Protein AF-A0A354BQ59-F1 (afdb_monomer_lite)

Structure (mmCIF, N/CA/C/O backbone):
data_AF-A0A354BQ59-F1
#
_entry.id   AF-A0A354BQ59-F1
#
loop_
_atom_site.group_PDB
_atom_site.id
_atom_site.type_symbol
_atom_site.label_atom_id
_atom_site.label_alt_id
_atom_site.label_comp_id
_atom_site.label_asym_id
_atom_site.label_entity_id
_atom_site.label_seq_id
_atom_site.pdbx_PDB_ins_code
_atom_site.Cartn_x
_atom_site.Cartn_y
_atom_site.Cartn_z
_atom_site.occupancy
_atom_site.B_iso_or_equiv
_atom_site.auth_seq_id
_atom_site.auth_comp_id
_atom_site.auth_asym_id
_atom_site.auth_atom_id
_atom_site.pdbx_PDB_model_num
ATOM 1 N N . VAL A 1 1 ? -6.192 -7.972 -18.640 1.00 70.62 1 VAL A N 1
ATOM 2 C CA . VAL A 1 1 ? -5.594 -6.810 -17.944 1.00 70.62 1 VAL A CA 1
ATOM 3 C C . VAL A 1 1 ? -4.097 -6.859 -18.172 1.00 70.62 1 VAL A C 1
ATOM 5 O O . VAL A 1 1 ? -3.555 -7.959 -18.153 1.00 70.62 1 VAL A O 1
ATOM 8 N N . TYR A 1 2 ? -3.459 -5.724 -18.442 1.00 92.12 2 TYR A N 1
ATOM 9 C CA . TYR A 1 2 ? -2.019 -5.633 -18.699 1.00 92.12 2 TYR A CA 1
ATOM 10 C C . TYR A 1 2 ? -1.367 -4.774 -17.618 1.00 92.12 2 TYR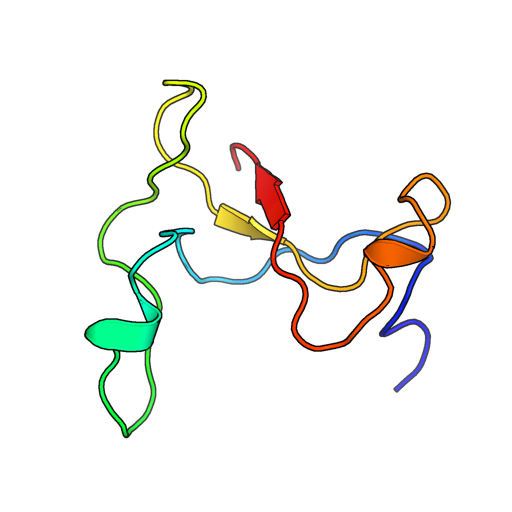 A C 1
ATOM 12 O O . TYR A 1 2 ? -2.006 -3.851 -17.129 1.00 92.12 2 TYR A O 1
ATOM 20 N N . ASN A 1 3 ? -0.114 -5.078 -17.269 1.00 92.31 3 ASN A N 1
ATOM 21 C CA . ASN A 1 3 ? 0.701 -4.305 -16.321 1.00 92.31 3 ASN A CA 1
ATOM 22 C C . ASN A 1 3 ? 0.150 -4.210 -14.886 1.00 92.31 3 ASN A C 1
ATOM 24 O O . ASN A 1 3 ? 0.473 -3.276 -14.172 1.00 92.31 3 ASN A O 1
ATOM 28 N N . MET A 1 4 ? -0.596 -5.220 -14.423 1.00 95.06 4 MET A N 1
ATOM 29 C CA . MET A 1 4 ? -1.000 -5.324 -13.006 1.00 95.06 4 MET A CA 1
ATOM 30 C C . MET A 1 4 ? 0.179 -5.562 -12.045 1.00 95.06 4 MET A C 1
ATOM 32 O O . MET A 1 4 ? 0.001 -5.528 -10.829 1.00 95.06 4 MET A O 1
ATOM 36 N N . ALA A 1 5 ? 1.360 -5.865 -12.590 1.00 96.12 5 ALA A N 1
ATOM 37 C CA . ALA A 1 5 ? 2.619 -5.981 -11.875 1.00 96.12 5 ALA A CA 1
ATOM 38 C C . ALA A 1 5 ? 3.697 -5.209 -12.655 1.00 96.12 5 ALA A C 1
ATOM 40 O O . ALA A 1 5 ? 4.044 -5.587 -13.775 1.00 96.12 5 ALA A O 1
ATOM 41 N N . GLY A 1 6 ? 4.214 -4.134 -12.067 1.00 95.50 6 GLY A N 1
ATOM 42 C CA . GLY A 1 6 ? 5.248 -3.276 -12.637 1.00 95.50 6 GLY A CA 1
ATOM 43 C C . GLY A 1 6 ? 4.688 -2.086 -13.411 1.00 95.50 6 GLY A C 1
ATOM 44 O O . GLY A 1 6 ? 3.544 -1.688 -13.241 1.00 95.50 6 GLY A O 1
ATOM 45 N N . ASN A 1 7 ? 5.525 -1.498 -14.269 1.00 96.81 7 ASN A N 1
ATOM 46 C CA . ASN A 1 7 ? 5.275 -0.223 -14.947 1.00 96.81 7 ASN A CA 1
ATOM 47 C C . ASN A 1 7 ? 5.109 0.946 -13.959 1.00 96.81 7 ASN A C 1
ATOM 49 O O . ASN A 1 7 ? 6.084 1.642 -13.683 1.00 96.81 7 ASN A O 1
ATOM 53 N N . VAL A 1 8 ? 3.940 1.135 -13.353 1.00 97.25 8 VAL A N 1
ATOM 54 C CA . VAL A 1 8 ? 3.675 2.228 -12.407 1.00 97.25 8 VAL A CA 1
ATOM 55 C C . VAL A 1 8 ? 2.866 1.734 -11.220 1.00 97.25 8 VAL A C 1
ATOM 57 O O . VAL A 1 8 ? 2.027 0.852 -11.363 1.00 97.25 8 VAL A O 1
ATOM 60 N N . PHE A 1 9 ? 3.092 2.347 -10.055 1.00 97.56 9 PHE A N 1
ATOM 61 C CA . PHE A 1 9 ? 2.199 2.135 -8.926 1.00 97.56 9 PHE A CA 1
ATOM 62 C C . PHE A 1 9 ? 0.838 2.746 -9.240 1.00 97.56 9 PHE A C 1
ATOM 64 O O . PHE A 1 9 ? 0.750 3.873 -9.730 1.00 97.56 9 PHE A O 1
ATOM 71 N N . GLU A 1 10 ? -0.214 2.022 -8.893 1.00 97.75 10 GLU A N 1
ATOM 72 C CA . GLU A 1 10 ? -1.588 2.449 -9.117 1.00 97.75 10 GLU A CA 1
ATOM 73 C C . GLU A 1 10 ? -2.232 2.809 -7.776 1.00 97.75 10 GLU A C 1
ATOM 75 O O . GLU A 1 10 ? -2.255 2.000 -6.842 1.00 97.75 10 GLU A O 1
ATOM 80 N N . TRP A 1 11 ? -2.729 4.044 -7.672 1.00 98.00 11 TRP A N 1
ATOM 81 C CA . TRP A 1 11 ? -3.528 4.502 -6.537 1.00 98.00 11 TRP A CA 1
ATOM 82 C C . TRP A 1 11 ? -4.853 3.753 -6.461 1.00 98.00 11 TRP A C 1
ATOM 84 O O . TRP A 1 11 ? -5.497 3.503 -7.478 1.00 98.00 11 TRP A O 1
ATOM 94 N N . VAL A 1 12 ? -5.291 3.466 -5.237 1.00 97.62 12 VAL A N 1
ATOM 95 C CA . VAL A 1 12 ? -6.651 2.990 -4.963 1.00 97.62 12 VAL A CA 1
ATOM 96 C C . VAL A 1 12 ? -7.343 3.898 -3.949 1.00 97.62 12 VAL A C 1
ATOM 98 O O . VAL A 1 12 ? -6.703 4.702 -3.270 1.00 97.62 12 VAL A O 1
ATOM 101 N N . GLU A 1 13 ? -8.666 3.780 -3.858 1.00 97.38 13 GLU A N 1
ATOM 102 C CA . GLU A 1 13 ? -9.485 4.622 -2.981 1.00 97.38 13 GLU A CA 1
ATOM 103 C C . GLU A 1 13 ? -9.130 4.445 -1.494 1.00 97.38 13 GLU A C 1
ATOM 105 O O . GLU A 1 13 ? -9.216 5.398 -0.721 1.00 97.38 13 GLU A O 1
ATOM 110 N N . ASP A 1 14 ? -8.694 3.255 -1.090 1.00 97.62 14 ASP A N 1
ATOM 111 C CA . ASP A 1 14 ? -8.453 2.887 0.301 1.00 97.62 14 ASP A CA 1
ATOM 112 C C . ASP A 1 14 ? -7.366 3.736 0.982 1.00 97.62 14 ASP A C 1
ATOM 114 O O . ASP A 1 14 ? -6.277 3.983 0.447 1.00 97.62 14 ASP A O 1
ATOM 118 N N . TRP A 1 15 ? -7.617 4.106 2.238 1.00 96.94 15 TRP A N 1
ATOM 119 C CA . TRP A 1 15 ? -6.561 4.557 3.141 1.00 96.94 15 TRP A CA 1
ATOM 120 C C . TRP A 1 15 ? -5.674 3.383 3.566 1.00 96.94 15 TRP A C 1
ATOM 122 O O . TRP A 1 15 ? -6.159 2.271 3.803 1.00 96.94 15 TRP A O 1
ATOM 132 N N . TYR A 1 16 ? -4.363 3.620 3.659 1.00 95.94 16 TYR A N 1
ATOM 133 C CA . TYR A 1 16 ? -3.429 2.585 4.085 1.00 95.94 16 TYR A CA 1
ATOM 134 C C . TY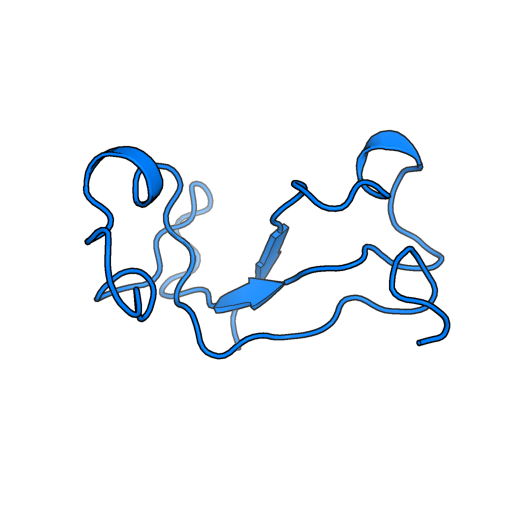R A 1 16 ? -3.423 2.458 5.606 1.00 95.94 16 TYR A C 1
ATOM 136 O O . TYR A 1 16 ? -3.235 3.431 6.325 1.00 95.94 16 TYR A O 1
ATOM 144 N N . ASP A 1 17 ? -3.572 1.226 6.073 1.00 94.56 17 ASP A N 1
ATOM 145 C CA . ASP A 1 17 ? -3.371 0.816 7.455 1.00 94.56 17 ASP A CA 1
ATOM 146 C C . ASP A 1 17 ? -2.799 -0.611 7.429 1.00 94.56 17 ASP A C 1
ATOM 148 O O . ASP A 1 17 ? -3.260 -1.489 6.676 1.00 94.56 17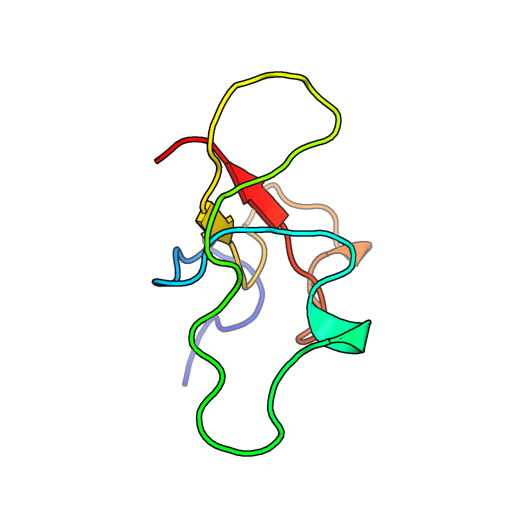 ASP A O 1
ATOM 152 N N . LEU A 1 18 ? -1.746 -0.810 8.225 1.00 93.50 18 LEU A N 1
ATOM 153 C CA . LEU A 1 18 ? -1.012 -2.062 8.362 1.00 93.50 18 LEU A CA 1
ATOM 154 C C . LEU A 1 18 ? -1.884 -3.176 8.958 1.00 93.50 18 LEU A C 1
ATOM 156 O O . LEU A 1 18 ? -1.727 -4.340 8.585 1.00 93.50 18 LEU A O 1
ATOM 160 N N . THR A 1 19 ? -2.797 -2.840 9.869 1.00 93.69 19 THR A N 1
ATOM 161 C CA . THR A 1 19 ? -3.612 -3.810 10.609 1.00 93.69 19 THR A CA 1
ATOM 162 C C . THR A 1 19 ? -5.014 -4.002 10.048 1.00 93.69 19 THR A C 1
ATOM 164 O O . THR A 1 19 ? -5.688 -4.932 10.483 1.00 93.69 19 THR A O 1
ATOM 167 N N . TYR A 1 20 ? -5.423 -3.230 9.033 1.00 95.62 20 TYR A N 1
ATOM 168 C CA . TYR A 1 20 ? -6.793 -3.245 8.498 1.00 95.62 20 TYR A CA 1
ATOM 169 C C . TYR A 1 20 ? -7.332 -4.643 8.171 1.00 95.62 20 TYR A C 1
ATOM 171 O O . TYR A 1 20 ? -8.481 -4.948 8.456 1.00 95.62 20 TYR A O 1
ATOM 179 N N . TYR A 1 21 ? -6.504 -5.538 7.626 1.00 96.12 21 TYR A N 1
ATOM 180 C CA . TYR A 1 21 ? -6.953 -6.891 7.271 1.00 96.12 21 TYR A CA 1
ATOM 181 C C . TYR A 1 21 ? -7.404 -7.733 8.477 1.00 96.12 21 TYR A C 1
ATOM 183 O O . TYR A 1 21 ? -8.142 -8.693 8.283 1.00 96.12 21 TYR A O 1
ATOM 191 N N . LYS A 1 22 ? -7.004 -7.384 9.708 1.00 96.62 22 LYS A N 1
ATOM 192 C CA . LYS A 1 22 ? -7.469 -8.055 10.934 1.00 96.62 22 LYS A CA 1
ATOM 193 C C . LYS A 1 22 ? -8.897 -7.661 11.321 1.00 96.62 22 LYS A C 1
ATOM 195 O O . LYS A 1 22 ? -9.574 -8.443 11.975 1.00 96.62 22 LYS A O 1
ATOM 200 N N . GLU A 1 23 ? -9.328 -6.464 10.931 1.00 94.69 23 GLU A N 1
ATOM 201 C CA . GLU A 1 23 ? -10.601 -5.850 11.341 1.00 94.69 23 GLU A CA 1
ATOM 202 C C . GLU A 1 23 ? -11.549 -5.612 10.153 1.00 94.69 23 GLU A C 1
ATOM 204 O O . GLU A 1 23 ? -12.685 -5.177 10.327 1.00 94.69 23 GLU A O 1
ATOM 209 N N . SER A 1 24 ? -11.088 -5.905 8.933 1.00 96.44 24 SER A N 1
ATOM 210 C CA . SER A 1 24 ? -11.816 -5.681 7.688 1.00 96.44 24 SER A CA 1
ATOM 211 C C . SER A 1 24 ? -13.162 -6.412 7.691 1.00 96.44 24 SER A C 1
ATOM 213 O O . SER A 1 24 ? -13.200 -7.620 7.949 1.00 96.44 24 SER A O 1
ATOM 215 N N . PRO A 1 25 ? -14.268 -5.742 7.314 1.00 97.12 25 PRO A N 1
ATOM 216 C CA . PRO A 1 25 ? -15.533 -6.429 7.109 1.00 97.12 25 PRO A CA 1
ATOM 217 C C . PRO A 1 25 ? -15.412 -7.417 5.942 1.00 97.12 25 PRO A C 1
ATOM 219 O O . PRO A 1 25 ? -14.681 -7.184 4.976 1.00 97.12 25 PRO A O 1
ATOM 222 N N . ALA A 1 26 ? -16.158 -8.520 6.020 1.00 97.00 26 ALA A N 1
ATOM 223 C CA . ALA A 1 26 ? -16.140 -9.557 4.988 1.00 97.00 26 ALA A CA 1
ATOM 224 C C . ALA A 1 26 ? -16.783 -9.102 3.664 1.00 97.00 26 ALA A C 1
ATOM 226 O O . ALA A 1 26 ? -16.430 -9.605 2.600 1.00 97.00 26 ALA A O 1
ATOM 227 N N . LEU A 1 27 ? -17.732 -8.163 3.722 1.00 98.06 27 LEU A N 1
ATOM 228 C CA . LEU A 1 27 ? -18.480 -7.683 2.564 1.00 98.06 27 LEU A CA 1
ATOM 229 C C . LEU A 1 27 ? -18.121 -6.228 2.255 1.00 98.06 27 LEU A C 1
ATOM 231 O O . LEU A 1 27 ? -18.334 -5.353 3.089 1.00 98.06 27 LEU A O 1
ATOM 235 N N . ASN A 1 28 ? -17.642 -5.986 1.032 1.00 96.94 28 ASN A N 1
ATOM 236 C CA . ASN A 1 28 ? -17.314 -4.662 0.490 1.00 96.94 28 ASN A CA 1
ATOM 237 C C . ASN A 1 28 ? -16.471 -3.776 1.440 1.00 96.94 28 ASN A C 1
ATOM 239 O O . ASN A 1 28 ? -16.924 -2.692 1.828 1.00 96.94 28 ASN A O 1
ATOM 243 N N . PRO A 1 29 ? -15.269 -4.225 1.850 1.00 97.19 29 PRO A N 1
ATOM 244 C CA . PRO A 1 29 ? -14.379 -3.401 2.657 1.00 97.19 29 PRO A CA 1
ATOM 245 C C . PRO A 1 29 ? -13.972 -2.138 1.892 1.00 97.19 29 PRO A C 1
ATOM 247 O O . PRO A 1 29 ? -13.605 -2.211 0.724 1.00 97.19 29 PRO A O 1
ATOM 250 N N . ARG A 1 30 ? -14.038 -0.982 2.559 1.00 96.00 30 ARG A N 1
ATOM 251 C CA . ARG A 1 30 ? -13.742 0.344 1.976 1.00 96.00 30 ARG A CA 1
ATOM 252 C C . ARG A 1 30 ? -12.388 0.918 2.413 1.00 96.00 30 ARG A C 1
ATOM 254 O O . ARG A 1 30 ? -12.170 2.126 2.359 1.00 96.00 30 ARG A O 1
ATOM 261 N N . GLY A 1 31 ? -11.498 0.063 2.909 1.00 95.19 31 GLY A N 1
ATOM 262 C CA . GLY A 1 31 ? -10.257 0.484 3.550 1.00 95.19 31 GLY A CA 1
ATOM 263 C C . GLY A 1 31 ? -10.473 1.053 4.956 1.00 95.19 31 GLY A C 1
ATOM 264 O O . GLY A 1 31 ? -11.585 1.061 5.493 1.00 95.19 31 GLY A O 1
ATOM 265 N N . ALA A 1 32 ? -9.378 1.487 5.576 1.00 95.38 32 ALA A N 1
ATOM 266 C CA . ALA A 1 32 ? -9.408 2.091 6.905 1.00 95.38 32 ALA A CA 1
ATOM 267 C C . ALA A 1 32 ? -10.081 3.473 6.883 1.00 95.38 32 ALA A C 1
ATOM 269 O O . ALA A 1 32 ? -10.107 4.149 5.856 1.00 95.38 32 ALA A O 1
ATOM 270 N N . GLU A 1 33 ? -10.579 3.934 8.032 1.00 93.88 33 GLU A N 1
ATOM 271 C CA . GLU A 1 33 ? -11.185 5.271 8.141 1.00 93.88 33 GLU A CA 1
ATOM 272 C C . GLU A 1 33 ? -10.153 6.402 7.998 1.00 93.88 33 GLU A C 1
ATOM 274 O O . GLU A 1 33 ? -10.482 7.504 7.555 1.00 93.88 33 GLU A O 1
ATOM 279 N N . LYS A 1 34 ? -8.893 6.137 8.369 1.00 91.69 34 LYS A N 1
ATOM 280 C CA . LYS A 1 34 ? -7.768 7.077 8.291 1.00 91.69 34 LYS A CA 1
ATOM 281 C C . LYS A 1 34 ? -6.506 6.359 7.825 1.00 91.69 34 LYS A C 1
ATOM 283 O O . LYS A 1 34 ? -6.303 5.190 8.132 1.00 91.69 34 LYS A O 1
ATOM 288 N N . GLY A 1 35 ? -5.658 7.076 7.088 1.00 92.94 35 GLY A N 1
ATOM 289 C CA . GLY A 1 35 ? -4.367 6.559 6.642 1.00 92.94 35 GLY A CA 1
ATOM 290 C C . GLY A 1 35 ? -3.307 6.662 7.736 1.00 92.94 35 GLY A C 1
ATOM 291 O O . GLY A 1 35 ? -3.088 7.748 8.271 1.00 92.94 35 GLY A O 1
ATOM 292 N N . TYR A 1 36 ? -2.620 5.560 8.019 1.00 89.50 36 TYR A N 1
ATOM 293 C CA . TYR A 1 36 ? -1.536 5.467 8.991 1.00 89.50 36 TYR A CA 1
ATOM 294 C C . TYR A 1 36 ? -0.282 4.899 8.329 1.00 89.50 36 TYR A C 1
ATOM 296 O O . TYR A 1 36 ? -0.291 3.788 7.809 1.00 89.50 36 TY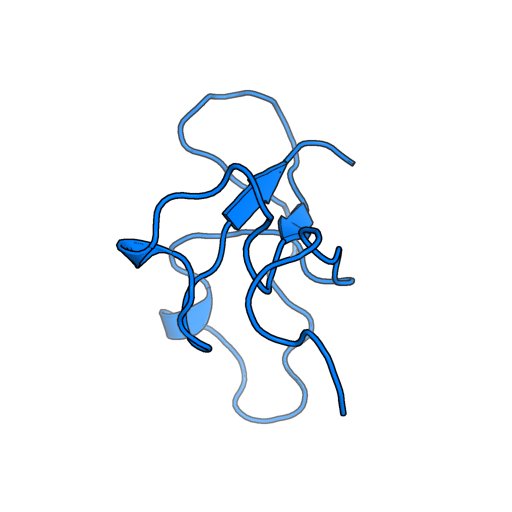R A O 1
ATOM 304 N N . ASN A 1 37 ? 0.826 5.635 8.388 1.00 85.81 37 ASN A N 1
ATOM 305 C CA . ASN A 1 37 ? 2.152 5.125 8.042 1.00 85.81 37 ASN A CA 1
ATOM 306 C C . ASN A 1 37 ? 3.087 5.193 9.249 1.00 85.81 37 ASN A C 1
ATOM 308 O O . ASN A 1 37 ? 2.887 5.983 10.168 1.00 85.81 37 ASN A O 1
ATOM 312 N N . PHE A 1 38 ? 4.150 4.395 9.211 1.00 86.25 38 PHE A N 1
ATOM 313 C CA . PHE A 1 38 ? 5.191 4.399 10.241 1.00 86.25 38 PHE A CA 1
ATOM 314 C C . PHE A 1 38 ? 6.125 5.621 10.169 1.00 86.25 38 PHE A C 1
ATOM 316 O O . PHE A 1 38 ? 6.964 5.794 11.046 1.00 86.25 38 PHE A O 1
ATOM 323 N N . ALA A 1 39 ? 6.015 6.454 9.130 1.00 85.31 39 ALA A N 1
ATOM 324 C CA . ALA A 1 39 ? 6.901 7.589 8.883 1.00 85.31 39 ALA A CA 1
ATOM 325 C C . ALA A 1 39 ? 6.378 8.924 9.455 1.00 85.31 39 ALA A C 1
ATOM 327 O O . ALA A 1 39 ? 7.025 9.950 9.266 1.00 85.31 39 ALA A O 1
ATOM 328 N N . ASN A 1 40 ? 5.233 8.938 10.155 1.00 78.62 40 ASN A N 1
ATOM 329 C CA . ASN A 1 40 ? 4.584 10.148 10.687 1.00 78.62 40 ASN A CA 1
ATOM 330 C C . ASN A 1 40 ? 4.322 11.243 9.631 1.00 78.62 40 ASN A C 1
ATOM 332 O O . ASN A 1 40 ? 4.236 12.426 9.954 1.00 78.62 40 ASN A O 1
ATOM 336 N N . GLN A 1 41 ? 4.142 10.860 8.366 1.00 82.62 41 GLN A N 1
ATOM 337 C CA . GLN A 1 41 ? 3.929 11.784 7.244 1.00 82.62 41 GLN A CA 1
ATOM 338 C C . GLN A 1 41 ? 2.444 12.161 7.057 1.00 82.62 41 GLN A C 1
ATOM 340 O O . GLN A 1 41 ? 2.009 12.476 5.963 1.00 82.62 41 GLN A O 1
ATOM 345 N N . GLY A 1 42 ? 1.607 12.110 8.093 1.00 88.56 42 GLY A N 1
ATOM 346 C CA . GLY A 1 42 ? 0.162 12.341 7.934 1.00 88.56 42 GLY A CA 1
ATOM 347 C C . GLY A 1 42 ? -0.558 11.244 7.119 1.00 88.56 42 GLY A C 1
ATOM 348 O O . GLY A 1 42 ? -0.003 10.160 6.933 1.00 88.56 42 GLY A O 1
ATOM 349 N N . PRO A 1 43 ? -1.812 11.473 6.680 1.00 94.06 43 PRO A N 1
ATOM 350 C CA . PRO A 1 43 ? -2.638 10.442 6.047 1.00 94.06 43 PRO A CA 1
ATOM 351 C C . PRO A 1 43 ? -2.103 9.975 4.690 1.00 94.06 43 PRO A C 1
ATOM 353 O O . PRO A 1 43 ? -1.731 10.788 3.848 1.00 94.06 43 PRO A O 1
ATOM 356 N N . VAL A 1 44 ? -2.125 8.661 4.457 1.00 96.69 44 VAL A N 1
ATOM 357 C CA . VAL A 1 44 ? -1.593 8.029 3.238 1.00 96.69 44 VAL A CA 1
ATOM 358 C C . VAL A 1 44 ? -2.587 7.072 2.590 1.00 96.69 44 VAL A C 1
ATOM 360 O O . VAL A 1 44 ? -3.269 6.305 3.277 1.00 96.69 44 VAL A O 1
ATOM 363 N N . LYS A 1 45 ? -2.661 7.096 1.261 1.00 97.25 45 LYS A N 1
ATOM 364 C CA . LYS A 1 45 ? -3.508 6.197 0.462 1.00 97.25 45 LYS A CA 1
ATOM 365 C C . LYS A 1 45 ? -2.720 4.959 0.025 1.00 97.25 45 LYS A C 1
ATOM 367 O O . LYS A 1 45 ? -1.487 4.963 0.031 1.00 97.25 45 LYS A O 1
ATOM 372 N N . VAL A 1 46 ? -3.425 3.882 -0.314 1.00 97.44 46 VAL A N 1
ATOM 373 C CA . VAL A 1 46 ? -2.806 2.623 -0.758 1.00 97.44 46 VAL A CA 1
ATOM 374 C C . VAL A 1 46 ? -2.350 2.730 -2.220 1.00 97.44 46 VAL A C 1
ATOM 376 O O . VAL A 1 46 ? -3.059 3.260 -3.074 1.00 97.44 46 VAL A O 1
ATOM 379 N N . LEU A 1 47 ? -1.183 2.153 -2.503 1.00 97.31 47 LEU A N 1
ATOM 380 C CA . LEU A 1 47 ? -0.624 1.933 -3.836 1.00 97.31 47 LEU A CA 1
ATOM 381 C C . LEU A 1 47 ? -0.483 0.427 -4.106 1.00 97.31 47 LEU A C 1
ATOM 383 O O . LEU A 1 47 ? -0.086 -0.341 -3.218 1.00 97.31 47 LEU A O 1
ATOM 387 N N . ARG A 1 48 ? -0.781 -0.004 -5.335 1.00 97.81 48 ARG A N 1
ATOM 388 C CA . ARG A 1 48 ? -0.695 -1.405 -5.790 1.00 97.81 48 ARG A CA 1
ATOM 389 C C . ARG A 1 48 ? 0.171 -1.536 -7.046 1.00 97.81 48 ARG A C 1
ATOM 391 O O . ARG A 1 48 ? 0.515 -0.542 -7.673 1.00 97.81 48 ARG A O 1
ATOM 398 N N . GLY A 1 49 ? 0.536 -2.770 -7.389 1.00 97.06 49 GLY A N 1
ATOM 399 C CA . GLY A 1 49 ? 1.148 -3.120 -8.678 1.00 97.06 49 GLY A CA 1
ATOM 400 C C . GLY A 1 49 ? 2.674 -3.029 -8.743 1.00 97.06 49 GLY A C 1
ATOM 401 O O . GLY A 1 49 ? 3.285 -3.815 -9.457 1.00 97.06 49 GLY A O 1
ATOM 402 N N . GLY A 1 50 ? 3.322 -2.161 -7.963 1.00 97.25 50 GLY A N 1
ATOM 403 C CA . GLY A 1 50 ? 4.763 -1.919 -8.127 1.00 97.25 50 GLY A CA 1
ATOM 404 C C . GLY A 1 50 ? 5.046 -1.004 -9.317 1.00 97.25 50 GLY A C 1
ATOM 405 O O . GLY A 1 50 ? 4.130 -0.501 -9.944 1.00 97.25 50 GLY A O 1
ATOM 406 N N . SER A 1 51 ? 6.309 -0.753 -9.640 1.00 96.94 51 SER A N 1
ATOM 407 C CA . SER A 1 51 ? 6.692 0.104 -10.768 1.00 96.94 51 SER A CA 1
ATOM 408 C C . SER A 1 51 ? 7.976 -0.392 -11.418 1.00 96.94 51 SER A C 1
ATOM 410 O O . SER A 1 51 ? 8.608 -1.318 -10.917 1.00 96.94 51 SER A O 1
ATOM 412 N N . TRP A 1 52 ? 8.396 0.246 -12.511 1.00 95.62 52 TRP A N 1
ATOM 413 C CA . TRP A 1 52 ? 9.690 -0.025 -13.148 1.00 95.62 52 TRP A CA 1
ATOM 414 C C . TRP A 1 52 ? 10.903 0.230 -12.231 1.00 95.62 52 TRP A C 1
ATOM 416 O O . TRP A 1 52 ? 11.985 -0.278 -12.511 1.00 95.62 52 TRP A O 1
ATOM 426 N N . LEU A 1 53 ? 10.734 1.001 -11.149 1.00 96.56 53 LEU A N 1
ATOM 427 C CA . LEU A 1 53 ? 11.773 1.284 -10.150 1.00 96.56 53 LEU A CA 1
ATOM 428 C C . LEU A 1 53 ? 11.600 0.455 -8.865 1.00 96.56 53 LEU A C 1
ATOM 430 O O . LEU A 1 53 ? 12.495 0.419 -8.022 1.00 96.56 53 LEU A O 1
ATOM 434 N N . ALA A 1 54 ? 10.443 -0.182 -8.678 1.00 95.19 54 ALA A N 1
ATOM 435 C CA 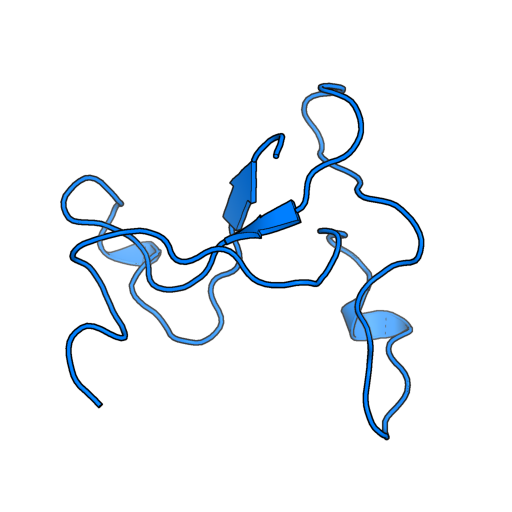. ALA A 1 54 ? 10.163 -0.939 -7.470 1.00 95.19 54 ALA A CA 1
ATOM 436 C C . ALA A 1 54 ? 10.966 -2.254 -7.456 1.00 95.19 54 ALA A C 1
ATOM 438 O O .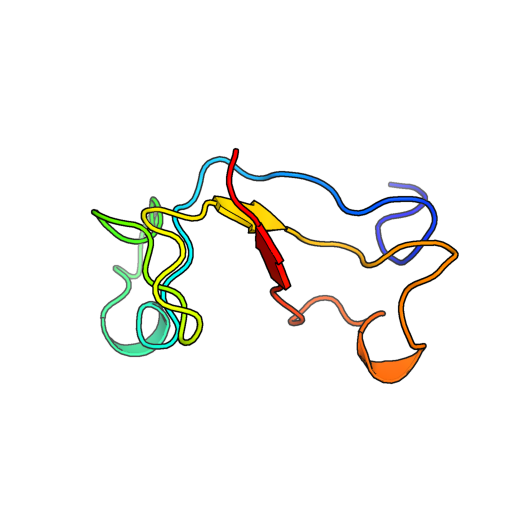 ALA A 1 54 ? 11.177 -2.858 -8.510 1.00 95.19 54 ALA A O 1
ATOM 439 N N . PRO A 1 55 ? 11.409 -2.730 -6.279 1.00 95.81 55 PRO A N 1
ATOM 440 C CA . PRO A 1 55 ? 12.117 -4.001 -6.190 1.00 95.81 55 PRO A CA 1
ATOM 441 C C . PRO A 1 55 ? 11.219 -5.152 -6.660 1.00 95.81 55 PRO A C 1
ATOM 443 O O . PRO A 1 55 ? 10.008 -5.132 -6.430 1.00 95.81 55 PRO A O 1
ATOM 446 N N . GLU A 1 56 ? 11.814 -6.190 -7.251 1.00 94.31 56 GLU A N 1
ATOM 447 C CA . GLU A 1 56 ? 11.099 -7.389 -7.722 1.00 94.31 56 GLU A CA 1
ATOM 448 C C . GLU A 1 56 ? 10.232 -8.018 -6.621 1.00 94.31 56 GLU A C 1
ATOM 450 O O . GLU A 1 56 ? 9.112 -8.457 -6.868 1.00 94.31 56 GLU A O 1
ATOM 455 N N . THR A 1 57 ? 10.698 -7.960 -5.371 1.00 94.44 57 THR A N 1
ATOM 456 C CA . THR A 1 57 ? 9.970 -8.446 -4.191 1.00 94.44 57 THR A CA 1
ATOM 457 C C . THR A 1 57 ? 8.663 -7.708 -3.913 1.00 94.44 57 THR A C 1
ATOM 459 O O . THR A 1 57 ? 7.892 -8.176 -3.090 1.00 94.44 57 THR A O 1
ATOM 462 N N . SER A 1 58 ? 8.389 -6.581 -4.573 1.00 93.50 58 SER A N 1
ATOM 463 C CA . SER A 1 58 ? 7.115 -5.856 -4.481 1.00 93.50 58 SER A CA 1
ATOM 464 C C . SER A 1 58 ? 6.128 -6.208 -5.603 1.00 93.50 58 SER A C 1
ATOM 466 O O . SER A 1 58 ? 4.961 -5.818 -5.533 1.00 93.50 58 SER A O 1
ATOM 468 N N . LEU A 1 59 ? 6.562 -6.961 -6.623 1.00 94.81 59 LEU A N 1
ATOM 469 C CA . LEU A 1 59 ? 5.778 -7.313 -7.815 1.00 94.81 59 LEU A CA 1
ATOM 470 C C . LEU A 1 59 ? 4.880 -8.537 -7.586 1.00 94.81 59 LEU A C 1
ATOM 472 O O . LEU A 1 59 ? 4.807 -9.447 -8.410 1.00 94.81 59 LEU A O 1
ATOM 476 N N . HIS A 1 60 ? 4.172 -8.567 -6.459 1.00 94.06 60 HIS A N 1
ATOM 477 C CA . HIS A 1 60 ? 3.174 -9.593 -6.173 1.00 94.06 60 HIS A CA 1
ATOM 478 C C . HIS A 1 60 ? 1.831 -8.971 -5.799 1.00 94.06 60 HIS A C 1
ATOM 480 O O . HIS A 1 60 ? 1.740 -7.894 -5.214 1.00 94.06 60 HIS A O 1
ATOM 486 N N . THR A 1 61 ? 0.755 -9.684 -6.119 1.00 95.06 61 THR A N 1
ATOM 487 C CA . THR A 1 61 ? -0.630 -9.184 -6.054 1.00 95.06 61 THR A CA 1
ATOM 488 C C . THR A 1 61 ? -1.094 -8.804 -4.645 1.00 95.06 61 THR A C 1
ATOM 490 O O . THR A 1 61 ? -1.998 -7.981 -4.481 1.00 95.06 61 THR A O 1
ATOM 493 N N . SER A 1 62 ? -0.472 -9.379 -3.614 1.00 95.12 62 SER A N 1
ATOM 494 C CA . SER A 1 62 ? -0.738 -9.058 -2.210 1.00 95.12 62 SER A CA 1
ATOM 495 C C . SER A 1 62 ? 0.065 -7.871 -1.674 1.00 95.12 62 SER A C 1
ATOM 497 O O . SER A 1 62 ? -0.255 -7.393 -0.584 1.00 95.12 62 SER A O 1
ATOM 499 N N . HIS A 1 63 ? 1.077 -7.381 -2.400 1.00 96.31 63 HIS A N 1
ATOM 500 C CA . HIS A 1 63 ? 1.876 -6.250 -1.946 1.00 96.31 63 HIS A CA 1
ATOM 501 C C . HIS A 1 63 ? 1.014 -4.985 -1.873 1.00 96.31 63 HIS A C 1
ATOM 503 O O . HIS A 1 63 ? 0.182 -4.706 -2.744 1.00 96.31 63 HIS A O 1
ATOM 509 N N . ARG A 1 64 ? 1.215 -4.215 -0.804 1.00 95.88 64 ARG A N 1
ATOM 510 C CA . ARG A 1 64 ? 0.537 -2.944 -0.551 1.00 95.88 64 ARG A CA 1
ATOM 511 C C . ARG A 1 64 ? 1.598 -1.932 -0.167 1.00 95.88 64 ARG A C 1
ATOM 513 O O . ARG A 1 64 ? 2.282 -2.117 0.835 1.00 95.88 64 ARG A O 1
ATOM 520 N N . PHE A 1 65 ? 1.702 -0.871 -0.951 1.00 95.50 65 PHE A N 1
ATOM 521 C CA . PHE A 1 65 ? 2.527 0.279 -0.618 1.00 95.50 65 PHE A CA 1
ATOM 522 C C . PHE A 1 65 ? 1.635 1.473 -0.278 1.00 95.50 65 PHE A C 1
ATOM 524 O O . PHE A 1 65 ? 0.404 1.362 -0.299 1.00 95.50 65 PHE A O 1
ATOM 531 N N . TRP A 1 66 ? 2.237 2.599 0.080 1.00 95.12 66 TRP A N 1
ATOM 532 C CA . TRP A 1 66 ? 1.501 3.792 0.470 1.00 95.12 66 TRP A CA 1
ATOM 533 C C . TRP A 1 66 ? 2.291 5.050 0.149 1.00 95.12 66 TRP A C 1
ATOM 535 O O . TRP A 1 66 ? 3.519 5.025 0.106 1.00 95.12 66 TRP A O 1
ATOM 545 N N . ASN A 1 67 ? 1.576 6.148 -0.071 1.00 95.38 67 ASN A N 1
ATOM 546 C CA . ASN A 1 67 ? 2.165 7.477 -0.161 1.00 95.38 67 ASN A CA 1
ATOM 547 C C . ASN A 1 67 ? 1.134 8.540 0.259 1.00 95.38 67 ASN A C 1
ATOM 549 O O . ASN A 1 67 ? -0.064 8.245 0.366 1.00 95.38 67 ASN A O 1
ATOM 553 N N . GLN A 1 68 ? 1.593 9.763 0.522 1.00 93.44 68 GLN A N 1
ATOM 554 C CA . GLN A 1 68 ? 0.698 10.914 0.663 1.00 93.44 68 GLN A CA 1
ATOM 555 C C . GLN A 1 68 ? 0.009 11.179 -0.692 1.00 93.44 68 GLN A C 1
ATOM 557 O O . GLN A 1 68 ? 0.694 11.086 -1.715 1.00 93.44 68 GLN A O 1
ATOM 562 N N . PRO A 1 69 ? -1.315 11.428 -0.714 1.00 85.88 69 PRO A N 1
ATOM 563 C CA . PRO A 1 69 ? -2.054 11.699 -1.946 1.00 85.88 69 PRO A CA 1
ATOM 564 C C . PRO A 1 69 ? -1.637 13.011 -2.622 1.00 85.88 69 PRO A C 1
ATOM 566 O O . PRO A 1 69 ? -1.235 13.953 -1.899 1.00 85.88 69 PRO A O 1
#

Radius of gyration: 12.4 Å; chains: 1; bounding box: 31×22×30 Å

pLDDT: mean 94.17, std 4.75, range [70.62, 98.06]

Foldseek 3Di:
DPQQAAADWDFDQAWDDPCCVVVADPPDGRHDPFHDDPVPPGTKTKTGRYYNPGDPVQRDRPHIDIDHD

Sequence (69 aa):
VYNMAGNVFEWVEDWYDLTYYKESPALNPRGAEKGYNFANQGPVKVLRGGSWLAPETSLHTSHRFWNQP

Secondary structure (DSSP, 8-state):
---SSSSS-EEEEEEP-SSHHHH--SSS---BSS---TT--S--EEEES--TTS-GGG-STT--EEE--